Protein AF-A0A829WGL6-F1 (afdb_monomer_lite)

Secondary structure (DSSP, 8-state):
-PPEEEEEES-HHHHHHHHHHHHHHTTTSEEEEEE-SS-GGG-TT--TTTHHHHHHHHHHHHHHHHT--GGGEEEEEEEE--TTS---GGGEEE-S-SS-EE-SS-EEES-HHHHHHHHHHHHHHHHHHHH-SEETTEEEEEEEEE--SSS--EE--

Sequence (157 aa):
MDKVVLFIVEGATDKRALASIFRKIYRNRTVRFEFTHGDITSDETISIKNVEDEIYKYVKSYIDISKIKKSDIWQIVQIFDMDGACADDSRIVEGETREFFYTEKEISCKNHEKISLRNKHKKELMEYLLSLQEIKGISYEGYYMSCNLDESMKVFL

pLDDT: mean 76.53, std 21.35, range [31.52, 98.06]

Structure (mmCIF, N/CA/C/O backbone):
data_AF-A0A829WGL6-F1
#
_entry.id   AF-A0A829WGL6-F1
#
loop_
_atom_site.group_PDB
_atom_site.id
_atom_site.type_symbol
_atom_site.label_atom_id
_atom_site.label_alt_id
_atom_site.label_comp_id
_atom_site.label_asym_id
_atom_site.label_entity_id
_atom_site.label_seq_id
_atom_site.pdbx_PDB_ins_code
_atom_site.Cartn_x
_atom_site.Cartn_y
_atom_site.Cartn_z
_atom_site.occupancy
_atom_site.B_iso_or_equiv
_atom_site.auth_seq_id
_atom_site.auth_comp_id
_atom_site.auth_asym_id
_atom_site.auth_atom_id
_atom_site.pdbx_PDB_model_num
ATOM 1 N N . MET A 1 1 ? -15.581 1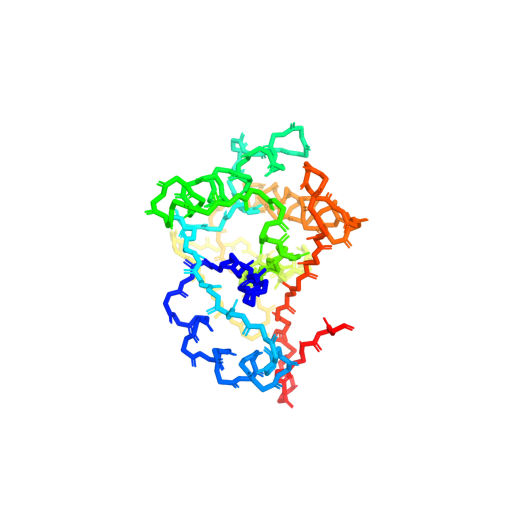.630 18.731 1.00 59.91 1 MET A N 1
ATOM 2 C CA . MET A 1 1 ? -15.484 1.855 17.277 1.00 59.91 1 MET A CA 1
ATOM 3 C C . MET A 1 1 ? -14.664 0.720 16.714 1.00 59.91 1 MET A C 1
ATOM 5 O O . MET A 1 1 ? -13.611 0.434 17.281 1.00 59.91 1 MET A O 1
ATOM 9 N N . ASP A 1 2 ? -15.165 0.041 15.688 1.00 83.75 2 ASP A N 1
ATOM 10 C CA . ASP A 1 2 ? -14.408 -1.038 15.059 1.00 83.75 2 ASP A CA 1
ATOM 11 C C . ASP A 1 2 ? -13.159 -0.453 14.414 1.00 83.75 2 ASP A C 1
ATOM 13 O O . ASP A 1 2 ? -13.215 0.598 13.771 1.00 83.75 2 ASP A O 1
ATOM 17 N N . LYS A 1 3 ? -12.019 -1.113 14.615 1.00 94.88 3 LYS A N 1
ATOM 18 C CA . LYS A 1 3 ? -10.778 -0.672 13.987 1.00 94.88 3 LYS A CA 1
ATOM 19 C C . LYS A 1 3 ? -10.868 -0.811 12.468 1.00 94.88 3 LYS A C 1
ATOM 21 O O . LYS A 1 3 ? -11.583 -1.677 11.955 1.00 94.88 3 LYS A O 1
ATOM 26 N N . VAL A 1 4 ? -10.118 0.026 11.766 1.00 97.00 4 VAL A N 1
ATOM 27 C CA . VAL A 1 4 ? -10.088 0.075 10.305 1.00 97.00 4 VAL A CA 1
ATOM 28 C C . VAL A 1 4 ? -8.940 -0.772 9.765 1.00 97.00 4 VAL A C 1
ATOM 30 O O . VAL A 1 4 ? -7.819 -0.686 10.263 1.00 97.00 4 VAL A O 1
ATOM 33 N N . VAL A 1 5 ? -9.223 -1.566 8.735 1.00 96.69 5 VAL A N 1
ATOM 34 C CA . VAL A 1 5 ? -8.212 -2.132 7.833 1.00 96.69 5 VAL A CA 1
ATOM 35 C C . VAL A 1 5 ? -8.236 -1.293 6.567 1.00 96.69 5 VAL A C 1
ATOM 37 O O . VAL A 1 5 ? -9.276 -1.221 5.901 1.00 96.69 5 VAL A O 1
ATOM 40 N N . LEU A 1 6 ? -7.130 -0.612 6.280 1.00 96.62 6 LEU A N 1
ATOM 41 C CA . LEU A 1 6 ? -7.022 0.275 5.130 1.00 96.62 6 LEU A CA 1
ATOM 42 C C . LEU A 1 6 ? -6.273 -0.435 4.009 1.00 96.62 6 LEU A C 1
ATOM 44 O O . LEU A 1 6 ? -5.069 -0.651 4.099 1.00 96.62 6 LEU A O 1
ATOM 48 N N . PHE A 1 7 ? -7.006 -0.790 2.963 1.00 94.62 7 PHE A N 1
ATOM 49 C CA . PHE A 1 7 ? -6.453 -1.362 1.750 1.00 94.62 7 PHE A CA 1
ATOM 50 C C . PHE A 1 7 ? -5.985 -0.253 0.821 1.00 94.62 7 PHE A C 1
ATOM 52 O O . PHE A 1 7 ? -6.756 0.658 0.527 1.00 94.62 7 PHE A O 1
ATOM 59 N N . ILE A 1 8 ? -4.754 -0.355 0.340 1.00 93.50 8 ILE A N 1
ATOM 60 C CA . ILE A 1 8 ? -4.186 0.525 -0.678 1.00 93.50 8 ILE A CA 1
ATOM 61 C C . ILE A 1 8 ? -4.017 -0.317 -1.939 1.00 93.50 8 ILE A C 1
ATOM 63 O O . ILE A 1 8 ? -3.269 -1.295 -1.939 1.00 93.50 8 ILE A O 1
ATOM 67 N N . VAL A 1 9 ? -4.777 0.026 -2.975 1.00 88.94 9 VAL A N 1
ATOM 68 C CA . VAL A 1 9 ? -4.845 -0.715 -4.244 1.00 88.94 9 VAL A CA 1
A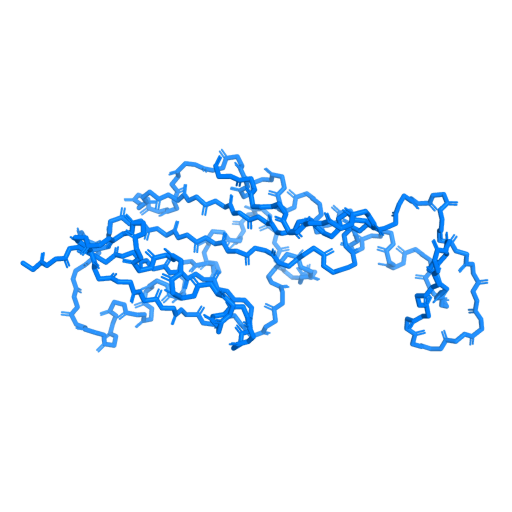TOM 69 C C . VAL A 1 9 ? -4.688 0.247 -5.417 1.00 88.94 9 VAL A C 1
ATOM 71 O O . VAL A 1 9 ? -4.970 1.434 -5.269 1.00 88.94 9 VAL A O 1
ATOM 74 N N . GLU A 1 10 ? -4.272 -0.240 -6.582 1.00 81.81 10 GLU A N 1
ATOM 75 C CA . GLU A 1 10 ? -4.062 0.622 -7.749 1.00 81.81 10 GLU A CA 1
ATOM 76 C C . GLU A 1 10 ? -5.382 1.080 -8.372 1.00 81.81 10 GLU A C 1
ATOM 78 O O . GLU A 1 10 ? -5.595 2.262 -8.639 1.00 81.81 10 GLU A O 1
ATOM 83 N N . GLY A 1 11 ? -6.312 0.147 -8.566 1.00 79.81 11 GLY A N 1
ATOM 84 C CA . GLY A 1 11 ? -7.477 0.372 -9.400 1.00 79.81 11 GLY A CA 1
ATOM 85 C C . GLY A 1 11 ? -8.806 -0.012 -8.765 1.00 79.81 11 GLY A C 1
ATOM 86 O O . GLY A 1 11 ? -8.939 -0.843 -7.863 1.00 79.81 11 GLY A O 1
ATOM 87 N N . ALA A 1 12 ? -9.874 0.554 -9.331 1.00 78.31 12 ALA A N 1
ATOM 88 C CA . ALA A 1 12 ? -11.241 0.147 -9.013 1.00 78.31 12 ALA A CA 1
ATOM 89 C C . ALA A 1 12 ? -11.510 -1.331 -9.357 1.00 78.31 12 ALA A C 1
ATOM 91 O O . ALA A 1 12 ? -12.406 -1.936 -8.760 1.00 78.31 12 ALA A O 1
ATOM 92 N N . THR A 1 13 ? -10.756 -1.900 -10.302 1.00 77.19 13 THR A N 1
ATOM 93 C CA . THR A 1 13 ? -10.816 -3.318 -10.678 1.00 77.19 13 THR A CA 1
ATOM 94 C C . THR A 1 13 ? -10.391 -4.213 -9.513 1.00 77.19 13 THR A C 1
ATOM 96 O O . THR A 1 13 ? -11.172 -5.085 -9.126 1.00 77.19 13 THR A O 1
ATOM 99 N N . ASP A 1 14 ? -9.263 -3.918 -8.862 1.00 73.81 14 ASP A N 1
ATOM 100 C CA . ASP A 1 14 ? -8.751 -4.675 -7.707 1.00 73.81 14 ASP A CA 1
ATOM 101 C C . ASP A 1 14 ? -9.769 -4.708 -6.575 1.00 73.81 14 ASP A C 1
ATOM 103 O O . ASP A 1 14 ? -10.122 -5.761 -6.036 1.00 73.81 14 ASP A O 1
ATOM 107 N N . LYS A 1 15 ? -10.343 -3.539 -6.265 1.00 82.62 15 LYS A N 1
ATOM 108 C CA . LYS A 1 15 ? -11.406 -3.434 -5.265 1.00 82.62 15 LYS A CA 1
ATOM 109 C C . LYS A 1 15 ? -12.594 -4.325 -5.614 1.00 82.62 15 LYS A C 1
ATOM 111 O O . LYS A 1 15 ? -13.127 -4.983 -4.721 1.00 82.62 15 LYS A O 1
ATOM 116 N N . ARG A 1 16 ? -13.064 -4.329 -6.866 1.00 81.12 16 ARG A N 1
ATOM 117 C CA . ARG A 1 16 ? -14.217 -5.161 -7.262 1.00 81.12 16 ARG A CA 1
ATOM 118 C C . ARG A 1 16 ? -13.908 -6.646 -7.104 1.00 81.12 16 ARG A C 1
ATOM 120 O O . ARG A 1 16 ? -14.770 -7.369 -6.611 1.00 81.12 16 ARG A O 1
ATOM 127 N N . ALA A 1 17 ? -12.699 -7.070 -7.466 1.00 75.56 17 ALA A N 1
ATOM 128 C CA . ALA A 1 17 ? -12.268 -8.458 -7.342 1.00 75.56 17 ALA A CA 1
ATOM 129 C C . ALA A 1 17 ? -12.171 -8.903 -5.872 1.00 75.56 17 ALA A C 1
ATOM 131 O O . ALA A 1 17 ? -12.586 -10.008 -5.522 1.00 75.56 17 ALA A O 1
ATOM 132 N N . LEU A 1 18 ? -11.684 -8.028 -4.988 1.00 79.62 18 LEU A N 1
ATOM 133 C CA . LEU A 1 18 ? -11.227 -8.443 -3.661 1.00 79.62 18 LEU A CA 1
ATOM 134 C C . LEU A 1 18 ? -12.088 -7.999 -2.485 1.00 79.62 18 LEU A C 1
ATOM 136 O O . LEU A 1 18 ? -12.028 -8.610 -1.414 1.00 79.62 18 LEU A O 1
ATOM 140 N N . ALA A 1 19 ? -12.921 -6.969 -2.649 1.00 83.75 19 ALA A N 1
ATOM 141 C CA . ALA A 1 19 ? -13.682 -6.404 -1.536 1.00 83.75 19 ALA A CA 1
ATOM 142 C C . ALA A 1 19 ? -14.560 -7.441 -0.826 1.00 83.75 19 ALA A C 1
ATOM 144 O O . ALA A 1 19 ? -14.687 -7.403 0.397 1.00 83.75 19 ALA A O 1
ATOM 145 N N . SER A 1 20 ? -15.156 -8.374 -1.573 1.00 83.69 20 SER A N 1
ATOM 146 C CA . SER A 1 20 ? -16.000 -9.433 -1.006 1.00 83.69 20 SER A CA 1
ATOM 147 C C . SER A 1 20 ? -15.200 -10.411 -0.138 1.00 83.69 20 SER A C 1
ATOM 149 O O . SER A 1 20 ? -15.655 -10.795 0.939 1.00 83.69 20 SER A O 1
ATOM 151 N N . ILE A 1 21 ? -13.991 -10.778 -0.571 1.00 84.19 21 ILE A N 1
ATOM 152 C CA . ILE A 1 21 ? -13.113 -11.717 0.138 1.00 84.19 21 ILE A CA 1
ATOM 153 C C . ILE A 1 21 ? -12.590 -11.068 1.422 1.00 84.19 21 ILE A C 1
ATOM 155 O O . ILE A 1 21 ? -12.769 -11.618 2.509 1.00 84.19 21 ILE A O 1
ATOM 159 N N . PHE A 1 22 ? -12.043 -9.855 1.336 1.00 85.12 22 PHE A N 1
ATOM 160 C CA . PHE A 1 22 ? -11.474 -9.193 2.511 1.00 85.12 22 PHE A CA 1
ATOM 161 C C . PHE A 1 22 ? -12.519 -8.805 3.551 1.00 85.12 22 PHE A C 1
ATOM 163 O O . PHE A 1 22 ? -12.254 -8.899 4.745 1.00 85.12 22 PHE A O 1
ATOM 170 N N . ARG A 1 23 ? -13.746 -8.463 3.145 1.00 87.19 23 ARG A N 1
ATOM 171 C CA . ARG A 1 23 ? -14.843 -8.260 4.106 1.00 87.19 23 ARG A CA 1
ATOM 172 C C . ARG A 1 23 ? -15.195 -9.527 4.886 1.00 87.19 23 ARG A C 1
ATOM 174 O O . ARG A 1 23 ? -15.639 -9.417 6.023 1.00 87.19 23 ARG A O 1
ATOM 181 N N . LYS A 1 24 ? -14.994 -10.717 4.308 1.00 87.38 24 LYS A N 1
ATOM 182 C CA . LYS A 1 24 ? -15.179 -11.992 5.020 1.00 87.38 24 LYS A CA 1
ATOM 183 C C . LYS A 1 24 ? -14.026 -12.269 5.983 1.00 87.38 24 LYS A C 1
ATOM 185 O O . LYS A 1 24 ? -14.284 -12.649 7.122 1.00 87.38 24 LYS A O 1
ATOM 190 N N . ILE A 1 25 ? -12.783 -12.049 5.546 1.00 86.94 25 ILE A N 1
ATOM 191 C CA . ILE A 1 25 ? -11.577 -12.237 6.373 1.00 86.94 25 ILE A CA 1
ATOM 192 C C . ILE A 1 25 ? -11.610 -11.285 7.577 1.00 86.94 25 ILE A C 1
ATOM 194 O O . ILE A 1 25 ? -11.505 -11.706 8.727 1.00 86.94 25 ILE A O 1
ATOM 198 N N . TYR A 1 26 ? -11.879 -10.004 7.328 1.00 87.94 26 TYR A N 1
ATOM 199 C CA . TYR A 1 26 ? -11.907 -8.945 8.334 1.00 87.94 26 TYR A CA 1
ATOM 200 C C . TYR A 1 26 ? -13.327 -8.632 8.827 1.00 87.94 26 TYR A C 1
ATOM 202 O O . TYR A 1 26 ? -13.672 -7.476 9.054 1.00 87.94 26 TYR A O 1
ATOM 210 N N . ARG A 1 27 ? -14.159 -9.663 9.032 1.00 86.69 27 ARG A N 1
ATOM 211 C CA . ARG A 1 27 ? -15.592 -9.530 9.380 1.00 86.69 27 ARG A CA 1
ATOM 212 C C . ARG A 1 27 ? -15.910 -8.679 10.617 1.00 86.69 27 ARG A C 1
ATOM 214 O O . ARG A 1 27 ? -17.007 -8.145 10.714 1.00 86.69 27 ARG A O 1
ATOM 221 N N . ASN A 1 28 ? -14.962 -8.554 11.548 1.00 90.25 28 ASN A N 1
ATOM 222 C CA . ASN A 1 28 ? -15.107 -7.785 12.793 1.00 90.25 28 ASN A CA 1
ATOM 223 C C . ASN A 1 28 ? -14.376 -6.430 12.733 1.00 90.25 28 ASN A C 1
ATOM 225 O O . ASN A 1 28 ? -14.020 -5.863 13.765 1.00 90.25 28 ASN A O 1
ATOM 229 N N . ARG A 1 29 ? -14.050 -5.952 11.528 1.00 92.56 29 ARG A N 1
ATOM 230 C CA . ARG A 1 29 ? -13.328 -4.698 11.302 1.00 92.56 29 ARG A CA 1
ATOM 231 C C . ARG A 1 29 ? -13.965 -3.920 10.161 1.00 92.56 29 ARG A C 1
ATOM 233 O O . ARG A 1 29 ? -14.619 -4.476 9.281 1.00 92.56 29 ARG A O 1
ATOM 240 N N . THR A 1 30 ? -13.729 -2.614 10.150 1.00 94.12 30 THR A N 1
ATOM 241 C CA . THR A 1 30 ? -14.155 -1.769 9.034 1.00 94.12 30 THR A CA 1
ATOM 242 C C . THR A 1 30 ? -13.131 -1.869 7.908 1.00 94.12 30 THR A C 1
ATOM 244 O O . THR A 1 30 ? -12.003 -1.414 8.057 1.00 94.12 30 THR A O 1
ATOM 247 N N . VAL A 1 31 ? -13.524 -2.437 6.768 1.00 93.62 31 VAL A N 1
ATOM 248 C CA . VAL A 1 31 ? -12.673 -2.517 5.569 1.00 93.62 31 VAL A CA 1
ATOM 249 C C . VAL A 1 31 ? -12.852 -1.266 4.707 1.00 93.62 31 VAL A C 1
ATOM 251 O O . VAL A 1 31 ? -13.972 -0.947 4.287 1.00 93.62 31 VAL A O 1
ATOM 254 N N . ARG A 1 32 ? -11.751 -0.570 4.410 1.00 95.06 32 ARG A N 1
ATOM 255 C CA . ARG A 1 32 ? -11.707 0.621 3.545 1.00 95.06 32 ARG A CA 1
ATOM 256 C C . ARG A 1 32 ? -10.671 0.457 2.448 1.00 95.06 32 ARG A C 1
ATOM 258 O O . ARG A 1 32 ? -9.724 -0.288 2.626 1.00 95.06 32 ARG A O 1
ATOM 265 N N . PHE A 1 33 ? -10.896 1.133 1.328 1.00 93.19 33 PHE A N 1
ATOM 266 C CA . PHE A 1 33 ? -10.039 1.078 0.149 1.00 93.19 33 PHE A CA 1
ATOM 267 C C . PHE A 1 33 ? -9.671 2.500 -0.252 1.00 93.19 33 PHE A C 1
ATOM 269 O O . PHE A 1 33 ? -10.580 3.300 -0.477 1.00 93.19 33 PHE A O 1
ATOM 276 N N . GLU A 1 34 ? -8.377 2.755 -0.370 1.00 94.38 34 GLU A N 1
ATOM 277 C CA . GLU A 1 34 ? -7.779 3.937 -0.976 1.00 94.38 34 GLU A CA 1
ATOM 278 C C . GLU A 1 34 ? -7.097 3.526 -2.278 1.00 94.38 34 GLU A C 1
ATOM 280 O O . GLU A 1 34 ? -6.538 2.431 -2.379 1.00 94.38 34 GLU A O 1
ATOM 285 N N . PHE A 1 35 ? -7.184 4.400 -3.276 1.00 89.81 35 PHE A N 1
ATOM 286 C CA . PHE A 1 35 ? -6.657 4.135 -4.607 1.00 89.81 35 PHE A CA 1
ATOM 287 C C . PHE A 1 35 ? -5.397 4.942 -4.848 1.00 89.81 35 PHE A C 1
ATOM 289 O O . PHE A 1 35 ? -5.388 6.153 -4.610 1.00 89.81 35 PHE A O 1
ATOM 296 N N . THR A 1 36 ? -4.357 4.285 -5.344 1.00 85.62 36 THR A N 1
ATOM 297 C CA . THR A 1 36 ? -3.166 4.980 -5.819 1.00 85.62 36 THR A CA 1
ATOM 298 C C . THR A 1 36 ? -3.433 5.575 -7.201 1.00 85.62 36 THR A C 1
ATOM 300 O O . THR A 1 36 ? -4.265 5.087 -7.962 1.00 85.62 36 THR A O 1
ATOM 303 N N . HIS A 1 37 ? -2.759 6.671 -7.547 1.00 76.94 37 HIS A N 1
ATOM 304 C CA . HIS A 1 37 ? -2.867 7.271 -8.885 1.00 76.94 37 HIS A CA 1
ATOM 305 C C . HIS A 1 37 ? -1.852 6.620 -9.840 1.00 76.94 37 HIS A C 1
ATOM 307 O O . HIS A 1 37 ? -1.039 7.312 -10.448 1.00 76.94 37 HIS A O 1
ATOM 313 N N . GLY A 1 38 ? -1.885 5.285 -9.918 1.00 76.62 38 GLY A N 1
ATOM 314 C CA . GLY A 1 38 ? -0.915 4.440 -10.623 1.00 76.62 38 GLY A CA 1
ATOM 315 C C . GLY A 1 38 ? -0.057 3.583 -9.686 1.00 76.62 38 GLY A C 1
ATOM 316 O O . GLY A 1 38 ? -0.116 3.721 -8.459 1.00 76.62 38 GLY A O 1
ATOM 317 N N . ASP A 1 39 ? 0.734 2.685 -10.268 1.00 80.06 39 ASP A N 1
ATOM 318 C CA . ASP A 1 39 ? 1.608 1.761 -9.543 1.00 80.06 39 ASP A CA 1
ATOM 319 C C . ASP A 1 39 ? 2.787 2.476 -8.852 1.00 80.06 39 ASP A C 1
ATOM 321 O O . ASP A 1 39 ? 3.774 2.855 -9.488 1.00 80.06 39 ASP A O 1
ATOM 325 N N . ILE A 1 40 ? 2.710 2.589 -7.519 1.00 86.81 40 ILE A N 1
ATOM 326 C CA . ILE A 1 40 ? 3.758 3.164 -6.652 1.00 86.81 40 ILE A CA 1
ATOM 327 C C . ILE A 1 40 ? 5.109 2.464 -6.847 1.00 86.81 40 ILE A C 1
ATOM 329 O O . ILE A 1 40 ? 6.155 3.095 -6.712 1.00 86.81 40 ILE A O 1
ATOM 333 N N . THR A 1 41 ? 5.107 1.166 -7.156 1.00 84.19 41 THR A N 1
ATOM 334 C CA . THR A 1 41 ? 6.342 0.391 -7.324 1.00 84.19 41 THR A CA 1
ATOM 335 C C . THR A 1 41 ? 6.977 0.582 -8.702 1.00 84.19 41 THR A C 1
ATOM 337 O O . THR A 1 41 ? 8.162 0.324 -8.866 1.00 84.19 41 THR A O 1
ATOM 340 N N . SER A 1 42 ? 6.238 1.108 -9.682 1.00 81.94 42 SER A N 1
ATOM 341 C CA . SER A 1 42 ? 6.767 1.449 -11.010 1.00 81.94 42 SER A CA 1
ATOM 342 C C . SER A 1 42 ? 7.227 2.908 -11.144 1.00 81.94 42 SER A C 1
ATOM 344 O O . SER A 1 42 ? 7.766 3.268 -12.192 1.00 81.94 42 SER A O 1
ATOM 346 N N . ASP A 1 43 ? 7.013 3.755 -10.135 1.00 86.25 43 ASP A N 1
ATOM 347 C CA . ASP A 1 43 ? 7.368 5.178 -10.181 1.00 86.25 43 ASP A CA 1
ATOM 348 C C . ASP A 1 43 ? 8.866 5.396 -9.894 1.00 86.25 43 ASP A C 1
ATOM 350 O O . ASP A 1 43 ? 9.346 5.170 -8.782 1.00 86.25 43 ASP A O 1
ATOM 354 N N . GLU A 1 44 ? 9.608 5.874 -10.899 1.00 84.25 44 GLU A N 1
ATOM 355 C CA . GLU A 1 44 ? 11.056 6.141 -10.831 1.00 84.25 44 GLU A CA 1
ATOM 356 C C . GLU A 1 44 ? 11.431 7.240 -9.811 1.00 84.25 44 GLU A C 1
ATOM 358 O O . GLU A 1 44 ? 12.591 7.352 -9.412 1.00 84.25 44 GLU A O 1
ATOM 363 N N . THR A 1 45 ? 10.476 8.068 -9.375 1.00 89.00 45 THR A N 1
ATOM 364 C CA . THR A 1 45 ? 10.700 9.113 -8.359 1.00 89.00 45 THR A CA 1
ATOM 365 C C . THR A 1 45 ? 10.557 8.591 -6.925 1.00 89.00 45 THR A C 1
ATOM 367 O O . THR A 1 45 ? 10.985 9.244 -5.963 1.00 89.00 45 THR A O 1
ATOM 370 N N . ILE A 1 46 ? 9.983 7.399 -6.771 1.00 92.31 46 ILE A N 1
ATOM 371 C CA . ILE A 1 46 ? 9.790 6.714 -5.496 1.00 92.31 46 ILE A CA 1
ATOM 372 C C . ILE A 1 46 ? 10.950 5.748 -5.287 1.00 92.31 46 ILE A C 1
ATOM 374 O O . ILE A 1 46 ? 11.387 5.084 -6.206 1.00 92.31 46 ILE A O 1
ATOM 378 N N . SER A 1 47 ? 11.478 5.664 -4.074 1.00 94.31 47 SER A N 1
ATOM 379 C CA . SER A 1 47 ? 12.573 4.775 -3.683 1.00 94.31 47 SER A CA 1
ATOM 380 C C . SER A 1 47 ? 12.300 4.208 -2.294 1.00 94.31 47 SER A C 1
ATOM 382 O O . SER A 1 47 ? 11.440 4.707 -1.566 1.00 94.31 47 SER A O 1
ATOM 384 N N . ILE A 1 48 ? 13.098 3.234 -1.856 1.00 94.19 48 ILE A N 1
ATOM 385 C CA . ILE A 1 48 ? 13.011 2.680 -0.493 1.00 94.19 48 ILE A CA 1
ATOM 386 C C . ILE A 1 48 ? 13.085 3.758 0.606 1.00 94.19 48 ILE A C 1
ATOM 388 O O . ILE A 1 48 ? 12.616 3.550 1.716 1.00 94.19 48 ILE A O 1
ATOM 392 N N . LYS A 1 49 ? 13.651 4.938 0.306 1.00 94.75 49 LYS A N 1
ATOM 393 C CA . LYS A 1 49 ? 13.798 6.044 1.263 1.00 94.75 49 LYS A CA 1
ATOM 394 C C . LYS A 1 49 ? 12.514 6.842 1.488 1.00 94.75 49 LYS A C 1
ATOM 396 O O . LYS A 1 49 ? 12.402 7.479 2.529 1.00 94.75 49 LYS A O 1
ATOM 401 N N . ASN A 1 50 ? 11.599 6.879 0.517 1.00 96.31 50 ASN A N 1
ATOM 402 C CA . ASN A 1 50 ? 10.384 7.705 0.578 1.00 96.31 50 ASN A CA 1
ATOM 403 C C . ASN A 1 50 ? 9.086 6.905 0.386 1.00 96.31 50 ASN A C 1
ATOM 405 O O . ASN A 1 50 ? 8.017 7.439 0.666 1.00 96.31 50 ASN A O 1
ATOM 409 N N . VAL A 1 51 ? 9.151 5.640 -0.037 1.00 95.06 51 VAL A N 1
ATOM 410 C CA . VAL A 1 51 ? 7.959 4.839 -0.353 1.00 95.06 51 VAL A CA 1
ATOM 411 C C . VAL A 1 51 ? 7.018 4.675 0.844 1.00 95.06 51 VAL A C 1
ATOM 413 O O . VAL A 1 51 ? 5.803 4.775 0.686 1.00 95.06 51 VAL A O 1
ATOM 416 N N . GLU A 1 52 ? 7.553 4.537 2.061 1.00 96.94 52 GLU A N 1
ATOM 417 C CA . GLU A 1 52 ? 6.740 4.534 3.283 1.00 96.94 52 GLU A CA 1
ATOM 418 C C . GLU A 1 52 ? 5.964 5.847 3.474 1.00 96.94 52 GLU A C 1
ATOM 420 O O . GLU A 1 52 ? 4.807 5.831 3.896 1.00 96.94 52 GLU A O 1
ATOM 425 N N . ASP A 1 53 ? 6.588 6.992 3.173 1.00 96.81 53 ASP A N 1
ATOM 426 C CA . ASP A 1 53 ? 5.939 8.301 3.277 1.00 96.81 53 ASP A CA 1
ATOM 427 C C . ASP A 1 53 ? 4.860 8.462 2.202 1.00 96.81 53 ASP A C 1
ATOM 429 O O . ASP A 1 53 ? 3.781 8.975 2.503 1.00 96.81 53 ASP A O 1
ATOM 433 N N . GLU A 1 54 ? 5.106 7.981 0.980 1.00 95.50 54 GLU A N 1
ATOM 434 C CA . GLU A 1 54 ? 4.113 7.968 -0.101 1.00 95.50 54 GLU A CA 1
ATOM 435 C C . GLU A 1 54 ? 2.886 7.128 0.262 1.00 95.50 54 GLU A C 1
ATOM 437 O O . GLU A 1 54 ? 1.754 7.598 0.139 1.00 95.50 54 GLU A O 1
ATOM 442 N N . ILE A 1 55 ? 3.090 5.928 0.808 1.00 95.75 55 ILE A N 1
ATOM 443 C CA . ILE A 1 55 ? 2.006 5.072 1.306 1.00 95.75 55 ILE A CA 1
ATOM 444 C C . ILE A 1 55 ? 1.262 5.764 2.458 1.00 95.75 55 ILE A C 1
ATOM 446 O O . ILE A 1 55 ? 0.027 5.804 2.492 1.00 95.75 55 ILE A O 1
ATOM 450 N N . TYR A 1 56 ? 1.995 6.371 3.394 1.00 97.06 56 TYR A N 1
ATOM 451 C CA . TYR A 1 56 ? 1.401 7.025 4.556 1.00 97.06 56 TYR A CA 1
ATOM 452 C C . TYR A 1 56 ? 0.554 8.257 4.196 1.00 97.06 56 TYR A C 1
ATOM 454 O O . TYR A 1 56 ? -0.355 8.605 4.953 1.00 97.06 56 TYR A O 1
ATOM 462 N N . LYS A 1 57 ? 0.764 8.899 3.037 1.00 96.25 57 LYS A N 1
ATOM 463 C CA . LYS A 1 57 ? -0.116 9.987 2.562 1.00 96.25 57 LYS A CA 1
ATOM 464 C C . LYS A 1 57 ? -1.564 9.523 2.394 1.00 96.25 57 LYS A C 1
ATOM 466 O O . LYS A 1 57 ? -2.467 10.255 2.801 1.00 96.25 57 LYS A O 1
ATOM 471 N N . TYR A 1 58 ? -1.794 8.314 1.879 1.00 96.12 58 TYR A N 1
ATOM 472 C CA . TYR A 1 58 ? -3.141 7.743 1.741 1.00 96.12 58 TYR A CA 1
ATOM 473 C C . TYR A 1 58 ? -3.782 7.494 3.108 1.00 96.12 58 TYR A C 1
ATOM 475 O O . TYR A 1 58 ? -4.927 7.875 3.349 1.00 96.12 58 TYR A O 1
ATOM 483 N N . VAL A 1 59 ? -3.004 6.945 4.045 1.00 96.88 59 VAL A N 1
ATOM 484 C CA . VAL A 1 59 ? -3.440 6.719 5.431 1.00 96.88 59 VAL A CA 1
ATOM 485 C C . VAL A 1 59 ? -3.825 8.036 6.099 1.00 96.88 59 VAL A C 1
ATOM 487 O O . VAL A 1 59 ? -4.898 8.153 6.692 1.00 96.88 59 VAL A O 1
ATOM 490 N N . LYS A 1 60 ? -2.960 9.046 5.985 1.00 97.19 60 LYS A N 1
ATOM 491 C CA . LYS A 1 60 ? -3.176 10.367 6.570 1.00 97.19 60 LYS A CA 1
ATOM 492 C C . LYS A 1 60 ? -4.400 11.055 5.967 1.00 97.19 60 LYS A C 1
ATOM 494 O O . LYS A 1 60 ? -5.234 11.546 6.719 1.00 97.19 60 LYS A O 1
ATOM 499 N N . SER A 1 61 ? -4.544 11.020 4.643 1.00 96.56 61 SER A N 1
ATOM 500 C CA . SER A 1 61 ? -5.721 11.543 3.942 1.00 96.56 61 SER A CA 1
ATOM 501 C C . SER A 1 61 ? -7.011 10.906 4.469 1.00 96.56 61 SER A C 1
ATOM 503 O O . SER A 1 61 ? -7.940 11.611 4.868 1.00 96.56 61 SER A O 1
ATOM 505 N N . TYR A 1 62 ? -7.043 9.573 4.578 1.00 96.69 62 TYR A N 1
ATOM 506 C CA . TYR A 1 62 ? -8.198 8.850 5.103 1.00 96.69 62 TYR A CA 1
ATOM 507 C C . TYR A 1 62 ? -8.534 9.242 6.552 1.00 96.69 62 TYR A C 1
ATOM 509 O O . TYR A 1 62 ? -9.704 9.477 6.873 1.00 96.69 62 TYR A O 1
ATOM 517 N N . ILE A 1 63 ? -7.520 9.347 7.420 1.00 96.31 63 ILE A N 1
ATOM 518 C CA . ILE A 1 63 ? -7.662 9.801 8.812 1.00 96.31 63 ILE A CA 1
ATOM 519 C C . ILE A 1 63 ? -8.264 11.212 8.862 1.00 96.31 63 ILE A C 1
ATOM 521 O O . ILE A 1 63 ? -9.237 11.441 9.586 1.00 96.31 63 ILE A O 1
ATOM 525 N N . ASP A 1 64 ? -7.718 12.138 8.072 1.00 96.69 64 ASP A N 1
ATOM 526 C CA . ASP A 1 64 ? -8.103 13.549 8.065 1.00 96.69 64 ASP A CA 1
ATOM 527 C C . ASP A 1 64 ? -9.526 13.756 7.526 1.00 96.69 64 ASP A C 1
ATOM 529 O O . ASP A 1 64 ? -10.268 14.592 8.054 1.00 96.69 64 ASP A O 1
ATOM 533 N N . ILE A 1 65 ? -9.934 12.988 6.512 1.00 96.06 65 ILE A N 1
ATOM 534 C CA . ILE A 1 65 ? -11.287 13.023 5.934 1.00 96.06 65 ILE A CA 1
ATOM 535 C C . ILE A 1 65 ? -12.295 12.369 6.883 1.00 96.06 65 ILE A C 1
ATOM 537 O O . ILE A 1 65 ? -13.358 12.932 7.143 1.00 96.06 65 ILE A O 1
ATOM 541 N N . SER A 1 66 ? -11.953 11.204 7.437 1.00 94.75 66 SER A N 1
ATOM 542 C CA . SER A 1 66 ? -12.854 10.419 8.291 1.00 94.75 66 SER A CA 1
ATOM 543 C C . SER A 1 66 ? -12.915 10.913 9.738 1.00 94.75 66 SER A C 1
ATOM 545 O O . SER A 1 66 ? -13.746 10.431 10.504 1.00 94.75 66 SER A O 1
ATOM 547 N N . LYS A 1 67 ? -12.045 11.859 10.122 1.00 95.50 67 LYS A N 1
ATOM 548 C CA . LYS A 1 67 ? -11.946 12.435 11.476 1.00 95.50 67 LYS A CA 1
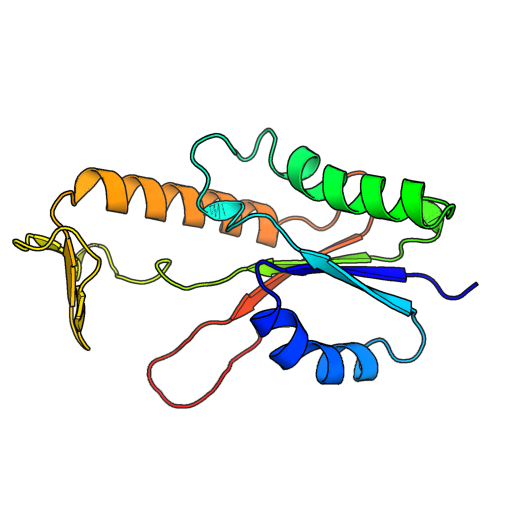ATOM 549 C C . LYS A 1 67 ? -11.745 11.380 12.573 1.00 95.50 67 LYS A C 1
ATOM 551 O O . LYS A 1 67 ? -12.287 11.502 13.670 1.00 95.50 67 LYS A O 1
ATOM 556 N N . ILE A 1 68 ? -10.953 10.351 12.279 1.00 95.31 68 ILE A N 1
ATOM 557 C CA . ILE A 1 68 ? -10.593 9.286 13.232 1.00 95.31 68 ILE A CA 1
ATOM 558 C C . ILE A 1 68 ? -9.178 9.496 13.779 1.00 95.31 68 ILE A C 1
ATOM 560 O O . ILE A 1 68 ? -8.479 10.420 13.371 1.00 95.31 68 ILE A O 1
ATOM 564 N N . LYS A 1 69 ? -8.730 8.654 14.714 1.00 96.06 69 LYS A N 1
ATOM 565 C CA . LYS A 1 69 ? -7.344 8.690 15.199 1.00 96.06 69 LYS A CA 1
ATOM 566 C C . LYS A 1 69 ? -6.494 7.676 14.448 1.00 96.06 69 LYS A C 1
ATOM 568 O O . LYS A 1 69 ? -6.977 6.630 14.032 1.00 96.06 69 LYS A O 1
ATOM 573 N N . LYS A 1 70 ? -5.184 7.924 14.385 1.00 96.31 70 LYS A N 1
ATOM 574 C CA . LYS A 1 70 ? -4.207 6.940 13.892 1.00 96.31 70 LYS A CA 1
ATOM 575 C C . LYS A 1 70 ? -4.344 5.587 14.593 1.00 96.31 70 LYS A C 1
ATOM 577 O O . LYS A 1 70 ? -4.300 4.555 13.941 1.00 96.31 70 LYS A O 1
ATOM 582 N N . SER A 1 71 ? -4.573 5.600 15.908 1.00 95.81 71 SER A N 1
ATOM 583 C CA . SER A 1 71 ? -4.770 4.381 16.694 1.00 95.81 71 SER A CA 1
ATOM 584 C C . SER A 1 71 ? -6.021 3.598 16.297 1.00 95.81 71 SER A C 1
ATOM 586 O O . SER A 1 71 ? -6.148 2.447 16.706 1.00 95.81 71 SER A O 1
ATOM 588 N N . ASP A 1 72 ? -6.952 4.184 15.539 1.00 96.69 72 ASP A N 1
ATOM 589 C CA . ASP A 1 72 ? -8.137 3.505 15.009 1.00 96.69 72 ASP A CA 1
ATOM 590 C C . ASP A 1 72 ? -7.863 2.730 13.718 1.00 96.69 72 ASP A C 1
ATOM 592 O O . ASP A 1 72 ? -8.655 1.851 13.373 1.00 96.69 72 ASP A O 1
ATOM 596 N N . ILE A 1 73 ? -6.724 2.971 13.062 1.00 97.50 73 ILE A N 1
ATOM 597 C CA . ILE A 1 73 ? -6.209 2.109 11.999 1.00 97.50 73 ILE A CA 1
ATOM 598 C C . ILE A 1 73 ? -5.523 0.911 12.654 1.00 97.50 73 ILE A C 1
ATOM 600 O O . ILE A 1 73 ? -4.566 1.067 13.408 1.00 97.50 73 ILE A O 1
ATOM 604 N N . TRP A 1 74 ? -6.034 -0.289 12.396 1.00 97.00 74 TRP A N 1
ATOM 605 C CA . TRP A 1 74 ? -5.428 -1.522 12.893 1.00 97.00 74 TRP A CA 1
ATOM 606 C C . TRP A 1 74 ? -4.321 -2.023 11.971 1.00 97.00 74 TRP A C 1
ATOM 608 O O . TRP A 1 74 ? -3.294 -2.466 12.475 1.00 97.00 74 TRP A O 1
ATOM 618 N N . GLN A 1 75 ? -4.511 -1.924 10.654 1.00 96.94 75 GLN A N 1
ATOM 619 C CA . GLN A 1 75 ? -3.537 -2.401 9.677 1.00 96.94 75 GLN A CA 1
ATOM 620 C C . GLN A 1 75 ? -3.673 -1.661 8.344 1.00 96.94 75 GLN A C 1
ATOM 622 O O . GLN A 1 75 ? -4.779 -1.282 7.940 1.00 96.94 75 GLN A O 1
ATOM 627 N N . ILE A 1 76 ? -2.537 -1.488 7.678 1.00 97.75 76 ILE A N 1
ATOM 628 C CA . ILE A 1 76 ? -2.416 -1.109 6.274 1.00 97.75 76 ILE A CA 1
ATOM 629 C C . ILE A 1 76 ? -2.182 -2.393 5.482 1.00 97.75 76 ILE A C 1
ATOM 631 O O . ILE A 1 76 ? -1.259 -3.141 5.791 1.00 97.75 76 ILE A O 1
ATOM 635 N N . VAL A 1 77 ? -3.003 -2.640 4.467 1.00 94.19 77 VAL A N 1
ATOM 636 C CA . VAL A 1 77 ? -2.816 -3.766 3.549 1.00 94.19 77 VAL A CA 1
ATOM 637 C C . VAL A 1 77 ? -2.587 -3.209 2.154 1.00 94.19 77 VAL A C 1
ATOM 639 O O . VAL A 1 77 ? -3.468 -2.551 1.605 1.00 94.19 77 VAL A O 1
ATOM 642 N N . GLN A 1 78 ? -1.417 -3.443 1.574 1.00 91.62 78 GLN A N 1
ATOM 643 C CA . GLN A 1 78 ? -1.119 -3.009 0.213 1.00 91.62 78 GLN A CA 1
ATOM 644 C C . GLN A 1 78 ? -1.224 -4.180 -0.751 1.00 91.62 78 GLN A C 1
ATOM 646 O O . GLN A 1 78 ? -0.727 -5.265 -0.465 1.00 91.62 78 GLN A O 1
ATOM 651 N N . ILE A 1 79 ? -1.869 -3.954 -1.893 1.00 85.81 79 ILE A N 1
ATOM 652 C CA . ILE A 1 79 ? -1.979 -4.958 -2.949 1.00 85.81 79 ILE A CA 1
ATOM 653 C C . ILE A 1 79 ? -1.265 -4.427 -4.181 1.00 85.81 79 ILE A C 1
ATOM 655 O O . ILE A 1 79 ? -1.667 -3.404 -4.733 1.00 85.81 79 ILE A O 1
ATOM 659 N N . PHE A 1 80 ? -0.197 -5.111 -4.572 1.00 77.62 80 PHE A N 1
ATOM 660 C CA . PHE A 1 80 ? 0.601 -4.796 -5.745 1.00 77.62 80 PHE A CA 1
ATOM 661 C C . PHE A 1 80 ? 0.036 -5.495 -6.974 1.00 77.62 80 PHE A C 1
ATOM 663 O O . PHE A 1 80 ? -0.286 -6.689 -6.929 1.00 77.62 80 PHE A O 1
ATOM 670 N N . ASP A 1 81 ? -0.004 -4.759 -8.078 1.00 71.19 81 ASP A N 1
ATOM 671 C CA . ASP A 1 81 ? -0.167 -5.349 -9.393 1.00 71.19 81 ASP A CA 1
ATOM 672 C C . ASP A 1 81 ? 1.165 -5.965 -9.856 1.00 71.19 81 ASP A C 1
ATOM 674 O O . ASP A 1 81 ? 2.229 -5.341 -9.767 1.00 71.19 81 ASP A O 1
ATOM 678 N N . MET A 1 82 ? 1.118 -7.204 -10.343 1.00 59.75 82 MET A N 1
ATOM 679 C CA . MET A 1 82 ? 2.267 -7.880 -10.952 1.00 59.75 82 MET A CA 1
ATOM 680 C C . MET A 1 82 ? 2.360 -7.643 -12.456 1.00 59.75 82 MET A C 1
ATOM 682 O O . MET A 1 82 ? 3.330 -8.112 -13.057 1.00 59.75 82 MET A O 1
ATOM 686 N N . ASP A 1 83 ? 1.418 -6.935 -13.084 1.00 56.12 83 ASP A N 1
ATOM 687 C CA . ASP A 1 83 ? 1.508 -6.664 -14.514 1.00 56.12 83 ASP A CA 1
ATOM 688 C C . ASP A 1 83 ? 2.835 -5.939 -14.828 1.00 56.12 83 ASP A C 1
ATOM 690 O O . ASP A 1 83 ? 3.241 -4.933 -14.226 1.00 56.12 83 ASP A O 1
ATOM 694 N N . GLY A 1 84 ? 3.610 -6.565 -15.718 1.00 47.66 84 GLY A N 1
ATOM 695 C CA . GLY A 1 84 ? 4.962 -6.147 -16.090 1.00 47.66 84 GLY A CA 1
ATOM 696 C C . GLY A 1 84 ? 6.087 -6.491 -15.098 1.00 47.66 84 GLY A C 1
ATOM 697 O O . GLY A 1 84 ? 7.222 -6.109 -15.359 1.00 47.66 84 GLY A O 1
ATOM 698 N N . ALA A 1 85 ? 5.825 -7.204 -13.997 1.00 47.78 85 ALA A N 1
ATOM 699 C CA . ALA A 1 85 ? 6.853 -7.703 -13.068 1.00 47.78 85 ALA A CA 1
ATOM 700 C C . ALA A 1 85 ? 7.460 -9.055 -13.497 1.00 47.78 85 ALA A C 1
ATOM 702 O O . ALA A 1 85 ? 8.336 -9.593 -12.819 1.00 47.78 85 ALA A O 1
ATOM 703 N N . CYS A 1 86 ? 7.006 -9.619 -14.619 1.00 43.53 86 CYS A N 1
ATOM 704 C CA . CYS A 1 86 ? 7.482 -10.905 -15.105 1.00 43.53 86 CYS A CA 1
ATOM 705 C C . CYS A 1 86 ? 7.605 -10.922 -16.633 1.00 43.53 86 CYS A C 1
ATOM 707 O O . CYS A 1 86 ? 6.724 -11.369 -17.358 1.00 43.53 86 CYS A O 1
ATOM 709 N N . ALA A 1 87 ? 8.755 -10.485 -17.118 1.00 40.69 87 ALA A N 1
ATOM 710 C CA . ALA A 1 87 ? 9.520 -11.368 -17.976 1.00 40.69 87 ALA A CA 1
ATOM 711 C C . ALA A 1 87 ? 10.879 -11.513 -17.305 1.00 40.69 87 ALA A C 1
ATOM 713 O O . ALA A 1 87 ? 11.485 -10.519 -16.912 1.00 40.69 87 ALA A O 1
ATOM 714 N N . ASP A 1 88 ? 11.321 -12.755 -17.133 1.00 44.34 88 ASP A N 1
ATOM 715 C CA . ASP A 1 88 ? 12.746 -13.062 -17.075 1.00 44.34 88 ASP A CA 1
ATOM 716 C C . ASP A 1 88 ? 13.443 -12.210 -18.152 1.00 44.34 88 ASP A C 1
ATOM 718 O O . ASP A 1 88 ? 12.949 -12.176 -19.282 1.00 44.34 88 ASP A O 1
ATOM 722 N N . ASP A 1 89 ? 14.518 -11.484 -17.819 1.00 45.06 89 ASP A N 1
ATOM 723 C CA . ASP A 1 89 ? 15.220 -10.610 -18.778 1.00 45.06 89 ASP A CA 1
ATOM 724 C C . ASP A 1 89 ? 15.575 -11.381 -20.071 1.00 45.06 89 ASP A C 1
ATOM 726 O O . ASP A 1 89 ? 15.640 -10.800 -21.150 1.00 45.06 89 ASP A O 1
ATOM 730 N N . SER A 1 90 ? 15.707 -12.714 -19.990 1.00 43.62 90 SER A N 1
ATOM 731 C CA . SER A 1 90 ? 15.902 -13.619 -21.133 1.00 43.62 90 SER A CA 1
ATOM 732 C C . SER A 1 90 ? 14.727 -13.731 -22.121 1.00 43.62 90 SER A C 1
ATOM 734 O O . SER A 1 90 ? 14.889 -14.340 -23.178 1.00 43.62 90 SER A O 1
ATOM 736 N N . ARG A 1 91 ? 13.550 -13.176 -21.807 1.00 43.72 91 ARG A N 1
ATOM 737 C CA . ARG A 1 91 ? 12.329 -13.202 -22.640 1.00 43.72 91 ARG A CA 1
ATOM 738 C C . ARG A 1 91 ? 11.943 -11.830 -23.191 1.00 43.72 91 ARG A C 1
ATOM 740 O O . ARG A 1 91 ? 10.878 -11.687 -23.798 1.00 43.72 91 ARG A O 1
ATOM 747 N N . ILE A 1 92 ? 12.771 -10.813 -22.958 1.00 48.84 92 ILE A N 1
ATOM 748 C CA . ILE A 1 92 ? 12.579 -9.492 -23.547 1.00 48.84 92 ILE A CA 1
ATOM 749 C C . ILE A 1 92 ? 13.329 -9.472 -24.879 1.00 48.84 92 ILE A C 1
ATOM 751 O O . ILE A 1 92 ? 14.547 -9.625 -24.925 1.00 48.84 92 ILE A O 1
ATOM 755 N N . VAL A 1 93 ? 12.592 -9.304 -25.971 1.00 46.31 93 VAL A N 1
ATOM 756 C CA . VAL A 1 93 ? 13.142 -9.213 -27.331 1.00 46.31 93 VAL A CA 1
ATOM 757 C C . VAL A 1 93 ? 12.961 -7.796 -27.842 1.00 46.31 93 VAL A C 1
ATOM 759 O O . VAL A 1 93 ? 11.939 -7.147 -27.607 1.00 46.31 93 VAL A O 1
ATOM 762 N N . GLU A 1 94 ? 13.969 -7.300 -28.550 1.00 43.66 94 GLU A N 1
ATOM 763 C CA . GLU A 1 94 ? 13.892 -6.003 -29.209 1.00 43.66 94 GLU A CA 1
ATOM 764 C C . GLU A 1 94 ? 12.882 -6.085 -30.360 1.00 43.66 94 GLU A C 1
ATOM 766 O O . GLU A 1 94 ? 13.003 -6.926 -31.251 1.00 43.66 94 GLU A O 1
ATOM 771 N N . GLY A 1 95 ? 11.861 -5.229 -30.329 1.00 46.03 95 GLY A N 1
ATOM 772 C CA . GLY A 1 95 ? 10.830 -5.197 -31.362 1.00 46.03 95 GLY A CA 1
ATOM 773 C C . GLY A 1 95 ? 10.483 -3.784 -31.813 1.00 46.03 95 GLY A C 1
ATOM 774 O O . GLY A 1 95 ? 10.811 -2.789 -31.165 1.00 46.03 95 GLY A O 1
ATOM 775 N N . GLU A 1 96 ? 9.821 -3.686 -32.966 1.00 42.41 96 GLU A N 1
ATOM 776 C CA . GLU A 1 96 ? 9.613 -2.421 -33.686 1.00 42.41 96 GLU A CA 1
ATOM 777 C C . GLU A 1 96 ? 8.470 -1.547 -33.121 1.00 42.41 96 GLU A C 1
ATOM 779 O O . GLU A 1 96 ? 8.275 -0.406 -33.557 1.00 42.41 96 GLU A O 1
ATOM 784 N N . THR A 1 97 ? 7.703 -2.041 -32.143 1.00 38.47 97 THR A N 1
ATOM 785 C CA . THR A 1 97 ? 6.475 -1.392 -31.656 1.00 38.47 97 THR A CA 1
ATOM 786 C C . THR A 1 97 ? 6.722 -0.403 -30.510 1.00 38.47 97 THR A C 1
ATOM 788 O O . THR A 1 97 ? 7.567 -0.599 -29.639 1.00 38.47 97 THR A O 1
ATOM 791 N N . ARG A 1 98 ? 5.962 0.705 -30.504 1.00 39.44 98 ARG A N 1
ATOM 792 C CA . ARG A 1 98 ? 5.999 1.739 -29.445 1.00 39.44 98 ARG A CA 1
ATOM 793 C C . ARG A 1 98 ? 5.266 1.331 -28.162 1.00 39.44 98 ARG A C 1
ATOM 795 O O . ARG A 1 98 ? 5.537 1.911 -27.117 1.00 39.44 98 ARG A O 1
ATOM 802 N N . GLU A 1 99 ? 4.348 0.376 -28.260 1.00 40.66 99 GLU A N 1
ATOM 803 C CA . GLU A 1 99 ? 3.535 -0.143 -27.158 1.00 40.66 99 GLU A CA 1
ATOM 804 C C . GLU A 1 99 ? 3.931 -1.588 -26.839 1.00 40.66 99 GLU A C 1
ATOM 806 O O . GLU A 1 99 ? 4.465 -2.295 -27.702 1.00 40.66 99 GLU A O 1
ATOM 811 N N . PHE A 1 100 ? 3.678 -1.997 -25.591 1.00 45.34 100 PHE A N 1
ATOM 812 C CA . PHE A 1 100 ? 3.950 -3.341 -25.092 1.00 45.34 100 PHE A CA 1
ATOM 813 C C . PHE A 1 100 ? 3.221 -4.379 -25.944 1.00 45.34 100 PHE A C 1
ATOM 815 O O . PHE A 1 100 ? 1.991 -4.409 -25.968 1.00 45.34 100 PHE A O 1
ATOM 822 N N . PHE A 1 101 ? 3.976 -5.248 -26.615 1.00 41.28 101 PHE A N 1
ATOM 823 C CA . PHE A 1 101 ? 3.408 -6.437 -27.237 1.00 41.28 101 PHE A CA 1
ATOM 824 C C . PHE A 1 101 ? 3.717 -7.639 -26.354 1.00 41.28 101 PHE A C 1
ATOM 826 O O . PHE A 1 101 ? 4.864 -8.080 -26.268 1.00 41.28 101 PHE A O 1
ATOM 833 N N . TYR A 1 102 ? 2.685 -8.128 -25.672 1.00 43.28 102 TYR A N 1
ATOM 834 C CA . TYR A 1 102 ? 2.740 -9.355 -24.892 1.00 43.28 102 TYR A CA 1
ATOM 835 C C . TYR A 1 102 ? 2.372 -10.520 -25.808 1.00 43.28 102 TYR A C 1
ATOM 837 O O . TYR A 1 102 ? 1.266 -10.568 -26.346 1.00 43.28 102 TYR A O 1
ATOM 845 N N . THR A 1 103 ? 3.292 -11.459 -25.992 1.00 47.50 103 THR A N 1
ATOM 846 C CA . THR A 1 103 ? 2.968 -12.783 -26.535 1.00 47.50 103 THR A CA 1
ATOM 847 C C . THR A 1 103 ? 3.096 -13.827 -25.431 1.00 47.50 103 THR A C 1
ATOM 849 O O . THR A 1 103 ? 3.649 -13.553 -24.369 1.00 47.50 103 THR A O 1
ATOM 852 N N . GLU A 1 104 ? 2.634 -15.052 -25.682 1.00 40.84 104 GLU A N 1
ATOM 853 C CA . GLU A 1 104 ? 2.797 -16.181 -24.750 1.00 40.84 104 GLU A CA 1
ATOM 854 C C . GLU A 1 104 ? 4.267 -16.477 -24.386 1.00 40.84 104 GLU A C 1
ATOM 856 O O . GLU A 1 104 ? 4.534 -17.215 -23.438 1.00 40.84 104 GLU A O 1
ATOM 861 N N . LYS A 1 105 ? 5.232 -15.937 -25.145 1.00 40.41 105 LYS A N 1
ATOM 862 C CA . LYS A 1 105 ? 6.658 -16.266 -25.023 1.00 40.41 105 LYS A CA 1
ATOM 863 C C . LYS A 1 105 ? 7.556 -15.059 -24.766 1.00 40.41 105 LYS A C 1
ATOM 865 O O . LYS A 1 105 ? 8.610 -15.230 -24.162 1.00 40.41 105 LYS A O 1
ATOM 870 N N . GLU A 1 106 ? 7.153 -13.871 -25.206 1.00 44.56 106 GLU A N 1
ATOM 871 C CA . GLU A 1 106 ? 8.054 -12.73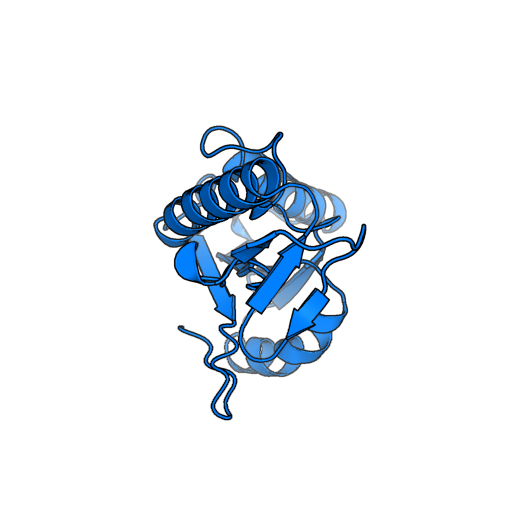1 -25.376 1.00 44.56 106 GLU A CA 1
ATOM 872 C C . GLU A 1 106 ? 7.363 -11.393 -25.078 1.00 44.56 106 GLU A C 1
ATOM 874 O O . GLU A 1 106 ? 6.190 -11.202 -25.424 1.00 44.56 106 GLU A O 1
ATOM 879 N N . ILE A 1 107 ? 8.117 -10.458 -24.484 1.00 50.75 107 ILE A N 1
ATOM 880 C CA . ILE A 1 107 ? 7.744 -9.040 -24.369 1.00 50.75 107 ILE A CA 1
ATOM 881 C C . ILE A 1 107 ? 8.564 -8.253 -25.394 1.00 50.75 107 ILE A C 1
ATOM 883 O O . ILE A 1 107 ? 9.786 -8.171 -25.281 1.00 50.75 107 ILE A O 1
ATOM 887 N N . SER A 1 108 ? 7.887 -7.661 -26.379 1.00 47.00 108 SER A N 1
ATOM 888 C CA . SER A 1 108 ? 8.504 -6.813 -27.407 1.00 47.00 108 SER A CA 1
ATOM 889 C C . SER A 1 108 ? 8.394 -5.335 -27.031 1.00 47.00 108 SER A C 1
ATOM 891 O O . SER A 1 108 ? 7.284 -4.826 -26.836 1.00 47.00 108 SER A O 1
ATOM 893 N N . CYS A 1 109 ? 9.528 -4.629 -26.955 1.00 51.31 109 CYS A N 1
ATOM 894 C CA . CYS A 1 109 ? 9.553 -3.174 -26.792 1.00 51.31 109 CYS A CA 1
ATOM 895 C C . CYS A 1 109 ? 10.830 -2.527 -27.356 1.00 51.31 109 CYS A C 1
ATOM 897 O O . CYS A 1 109 ? 11.902 -3.125 -27.386 1.00 51.31 109 CYS A O 1
ATOM 899 N N . LYS A 1 110 ? 10.707 -1.254 -27.741 1.00 50.22 110 LYS A N 1
ATOM 900 C CA . LYS A 1 110 ? 11.737 -0.426 -28.380 1.00 50.22 110 LYS A CA 1
ATOM 901 C C . LYS A 1 110 ? 12.878 0.047 -27.457 1.00 50.22 110 LYS A C 1
ATOM 903 O O . LYS A 1 110 ? 13.847 0.616 -27.945 1.00 50.22 110 LYS A O 1
ATOM 908 N N . ASN A 1 111 ? 12.762 -0.091 -26.131 1.00 61.66 111 ASN A N 1
ATOM 909 C CA . ASN A 1 111 ? 13.803 0.360 -25.194 1.00 61.66 111 ASN A CA 1
ATOM 910 C C . ASN A 1 111 ? 14.020 -0.654 -24.062 1.00 61.66 111 ASN A C 1
ATOM 912 O O . ASN A 1 111 ? 13.476 -0.520 -22.963 1.00 61.66 111 ASN A O 1
ATOM 916 N N . HIS A 1 112 ? 14.820 -1.672 -24.377 1.00 64.75 112 HIS A N 1
ATOM 917 C CA . HIS A 1 112 ? 15.182 -2.771 -23.486 1.00 64.75 112 HIS A CA 1
ATOM 918 C C . HIS A 1 112 ? 15.770 -2.286 -22.149 1.00 64.75 112 HIS A C 1
ATOM 920 O O . HIS A 1 112 ? 15.329 -2.711 -21.082 1.00 64.75 112 HIS A O 1
ATOM 926 N N . GLU A 1 113 ? 16.708 -1.334 -22.188 1.00 68.44 113 GLU A N 1
ATOM 927 C CA . GLU A 1 113 ? 17.388 -0.832 -20.987 1.00 68.44 113 GLU A CA 1
ATOM 928 C C . GLU A 1 113 ? 16.435 -0.117 -20.027 1.00 68.44 113 GLU A C 1
ATOM 930 O O . GLU A 1 113 ? 16.470 -0.363 -18.821 1.00 68.44 113 GLU A O 1
ATOM 935 N N . LYS A 1 114 ? 15.540 0.732 -20.550 1.00 69.44 114 LYS A N 1
ATOM 936 C CA . LYS A 1 114 ? 14.566 1.449 -19.717 1.00 69.44 114 LYS A CA 1
ATOM 937 C C . LYS A 1 114 ? 13.603 0.488 -19.016 1.00 69.44 114 LYS A C 1
ATOM 939 O O . LYS A 1 114 ? 13.242 0.714 -17.863 1.00 69.44 114 LYS A O 1
ATOM 944 N N . ILE A 1 115 ? 13.200 -0.589 -19.687 1.00 68.94 115 ILE A N 1
ATOM 945 C CA . ILE A 1 115 ? 12.316 -1.602 -19.099 1.00 68.94 115 ILE A CA 1
ATOM 946 C C . ILE A 1 115 ? 13.044 -2.427 -18.053 1.00 68.94 115 ILE A C 1
ATOM 948 O O . ILE A 1 115 ? 12.499 -2.616 -16.969 1.00 68.94 115 ILE A O 1
ATOM 952 N N . SER A 1 116 ? 14.260 -2.888 -18.347 1.00 71.38 116 SER A N 1
ATOM 953 C CA . SER A 1 116 ? 15.053 -3.644 -17.378 1.00 71.38 116 SER A CA 1
ATOM 954 C C . SER A 1 116 ? 15.289 -2.814 -16.110 1.00 71.38 116 SER A C 1
ATOM 956 O O . SER A 1 116 ? 15.071 -3.300 -14.999 1.00 71.38 116 SER A O 1
ATOM 958 N N . LEU A 1 117 ? 15.598 -1.517 -16.257 1.00 78.00 117 LEU A N 1
ATOM 959 C CA . LEU A 1 117 ? 15.742 -0.608 -15.120 1.00 78.00 117 LEU A CA 1
ATOM 960 C C . LEU A 1 117 ? 14.431 -0.447 -14.335 1.00 78.00 117 LEU A C 1
ATOM 962 O O . LEU A 1 117 ? 14.444 -0.580 -13.112 1.00 78.00 117 LEU A O 1
ATOM 966 N N . ARG A 1 118 ? 13.299 -0.229 -15.018 1.00 79.44 118 ARG A N 1
ATOM 967 C CA . ARG A 1 118 ? 11.972 -0.137 -14.386 1.00 79.44 118 ARG A CA 1
ATOM 968 C C . ARG A 1 118 ? 11.594 -1.426 -13.648 1.00 79.44 118 ARG A C 1
ATOM 970 O O . ARG A 1 118 ? 11.082 -1.367 -12.538 1.00 79.44 118 ARG A O 1
ATOM 977 N N . ASN A 1 119 ? 11.845 -2.592 -14.239 1.00 75.56 119 ASN A N 1
ATOM 978 C CA . ASN A 1 119 ? 11.527 -3.885 -13.633 1.00 75.56 119 ASN A CA 1
ATOM 979 C C . ASN A 1 119 ? 12.405 -4.157 -12.410 1.00 75.56 119 ASN A C 1
ATOM 981 O O . ASN A 1 119 ? 11.903 -4.610 -11.383 1.00 75.56 119 ASN A O 1
ATOM 985 N N . LYS A 1 120 ? 13.702 -3.835 -12.493 1.00 80.62 120 LYS A N 1
ATOM 986 C CA . LYS A 1 120 ? 14.621 -3.920 -11.356 1.00 80.62 120 LYS A CA 1
ATOM 987 C C . LYS A 1 120 ? 14.179 -3.002 -10.217 1.00 80.62 120 LYS A C 1
ATOM 989 O O . LYS A 1 120 ? 14.143 -3.443 -9.073 1.00 80.62 120 LYS A O 1
ATOM 994 N N . HIS A 1 121 ? 13.797 -1.770 -10.547 1.00 85.50 121 HIS A N 1
ATOM 995 C CA . HIS A 1 121 ? 13.258 -0.791 -9.604 1.00 85.50 121 HIS A CA 1
ATOM 996 C C . HIS A 1 121 ? 11.993 -1.296 -8.905 1.00 85.50 121 HIS A C 1
ATOM 998 O O . HIS A 1 121 ? 11.929 -1.338 -7.676 1.00 85.50 121 HIS A O 1
ATOM 1004 N N . LYS A 1 122 ? 11.021 -1.776 -9.691 1.00 84.62 122 LYS A N 1
ATOM 1005 C CA . LYS A 1 122 ? 9.779 -2.366 -9.183 1.00 84.62 122 LYS A CA 1
ATOM 1006 C C . LYS A 1 122 ? 10.051 -3.534 -8.252 1.00 84.62 122 LYS A C 1
ATOM 1008 O O . LYS A 1 122 ? 9.505 -3.583 -7.153 1.00 84.62 122 LYS A O 1
ATOM 1013 N N . LYS A 1 123 ? 10.942 -4.441 -8.653 1.00 82.19 123 LYS A N 1
ATOM 1014 C CA . LYS A 1 123 ? 11.337 -5.589 -7.839 1.00 82.19 123 LYS A CA 1
ATOM 1015 C C . LYS A 1 123 ? 11.971 -5.164 -6.514 1.00 82.19 123 LYS A C 1
ATOM 1017 O O . LYS A 1 123 ? 11.562 -5.677 -5.480 1.00 82.19 123 LYS A O 1
ATOM 1022 N N . GLU A 1 124 ? 12.911 -4.222 -6.530 1.00 88.06 124 GLU A N 1
ATOM 1023 C CA . GLU A 1 124 ? 13.570 -3.722 -5.316 1.00 88.06 124 GLU A CA 1
ATOM 1024 C C . GLU A 1 124 ? 12.560 -3.108 -4.335 1.00 88.06 124 GLU A C 1
ATOM 1026 O O . GLU A 1 124 ? 12.571 -3.429 -3.145 1.00 88.06 124 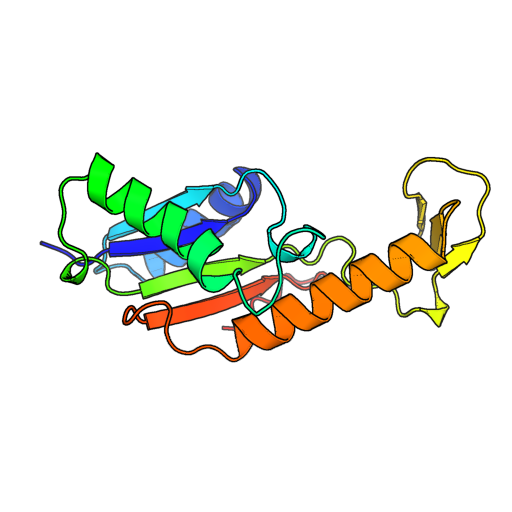GLU A O 1
ATOM 1031 N N . LEU A 1 125 ? 11.642 -2.272 -4.831 1.00 90.56 125 LEU A N 1
ATOM 1032 C CA . LEU A 1 125 ? 10.589 -1.684 -4.005 1.00 90.56 125 LEU A CA 1
ATOM 1033 C C . LEU A 1 125 ? 9.629 -2.737 -3.450 1.00 90.56 125 LEU A C 1
ATOM 1035 O O . LEU A 1 125 ? 9.285 -2.678 -2.271 1.00 90.56 125 LEU A O 1
ATOM 1039 N N . MET A 1 126 ? 9.203 -3.699 -4.270 1.00 87.19 126 MET A N 1
ATOM 1040 C CA . MET A 1 126 ? 8.321 -4.777 -3.827 1.00 87.19 126 MET A CA 1
ATOM 1041 C C . MET A 1 126 ? 8.991 -5.657 -2.771 1.00 87.19 126 MET A C 1
ATOM 1043 O O . MET A 1 126 ? 8.377 -5.927 -1.746 1.00 87.19 126 MET A O 1
ATOM 1047 N N . GLU A 1 127 ? 10.243 -6.074 -2.977 1.00 86.75 127 GLU A N 1
ATOM 1048 C CA . GLU A 1 127 ? 11.001 -6.870 -2.003 1.00 86.75 127 GLU A CA 1
ATOM 1049 C C . GLU A 1 127 ? 11.142 -6.132 -0.670 1.00 86.75 127 GLU A C 1
ATOM 1051 O O . GLU A 1 127 ? 10.900 -6.710 0.391 1.00 86.75 127 GLU A O 1
ATOM 1056 N N . TYR A 1 128 ? 11.464 -4.838 -0.723 1.00 92.25 128 TYR A N 1
ATOM 1057 C CA . TYR A 1 128 ? 11.522 -3.999 0.465 1.00 92.25 128 TYR A CA 1
ATOM 1058 C C . TYR A 1 128 ? 10.165 -3.926 1.175 1.00 92.25 128 TYR A C 1
ATOM 1060 O O . TYR A 1 128 ? 10.085 -4.243 2.360 1.00 92.25 128 TYR A O 1
ATOM 1068 N N . LEU A 1 129 ? 9.090 -3.576 0.467 1.00 92.94 129 LEU A N 1
ATOM 1069 C CA . LEU A 1 129 ? 7.763 -3.436 1.064 1.00 92.94 129 LEU A CA 1
ATOM 1070 C C . LEU A 1 129 ? 7.239 -4.759 1.634 1.00 92.94 129 LEU A C 1
ATOM 1072 O O . LEU A 1 129 ? 6.743 -4.778 2.753 1.00 92.94 129 LEU A O 1
ATOM 1076 N N . LEU A 1 130 ? 7.419 -5.880 0.932 1.00 89.00 130 LEU A N 1
ATOM 1077 C CA . LEU A 1 130 ? 7.034 -7.211 1.418 1.00 89.00 130 LEU A CA 1
ATOM 1078 C C . LEU A 1 130 ?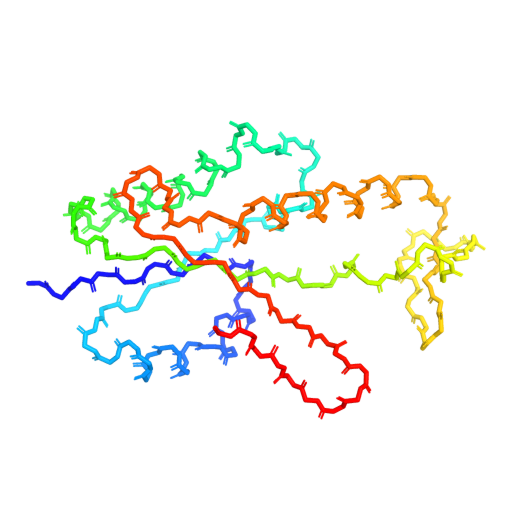 7.806 -7.636 2.678 1.00 89.00 130 LEU A C 1
ATOM 1080 O O . LEU A 1 130 ? 7.347 -8.513 3.405 1.00 89.00 130 LEU A O 1
ATOM 1084 N N . SER A 1 131 ? 8.963 -7.025 2.949 1.00 90.50 131 SER A N 1
ATOM 1085 C CA . SER A 1 131 ? 9.746 -7.278 4.163 1.00 90.50 131 SER A CA 1
ATOM 1086 C C . SER A 1 131 ? 9.304 -6.442 5.373 1.00 90.50 131 SER A C 1
ATOM 1088 O O . SER A 1 131 ? 9.708 -6.737 6.501 1.00 90.50 131 SER A O 1
ATOM 1090 N N . LEU A 1 132 ? 8.486 -5.402 5.166 1.00 94.06 132 LEU A N 1
ATOM 1091 C CA . LEU A 1 132 ? 8.038 -4.512 6.235 1.00 94.06 132 LEU A CA 1
ATOM 1092 C C . LEU A 1 132 ? 6.953 -5.168 7.091 1.00 94.06 132 LEU A C 1
ATOM 1094 O O . LEU A 1 132 ? 6.048 -5.826 6.589 1.00 94.06 132 LEU A O 1
ATOM 1098 N N . GLN A 1 133 ? 7.014 -4.915 8.399 1.00 96.56 133 GLN A N 1
ATOM 1099 C CA . GLN A 1 133 ? 5.975 -5.325 9.356 1.00 96.56 133 GLN A CA 1
ATOM 1100 C C . GLN A 1 133 ? 5.102 -4.154 9.820 1.00 96.56 133 GLN A C 1
ATOM 1102 O O . GLN A 1 133 ? 3.992 -4.344 10.324 1.00 96.56 133 GLN A O 1
ATOM 1107 N N . GLU A 1 134 ? 5.599 -2.928 9.665 1.00 97.69 134 GLU A N 1
ATOM 1108 C CA . GLU A 1 134 ? 4.867 -1.711 9.975 1.00 97.69 134 GLU A CA 1
ATOM 1109 C C . GLU A 1 134 ? 5.289 -0.555 9.072 1.00 97.69 134 GLU A C 1
ATOM 1111 O O . GLU A 1 134 ? 6.414 -0.508 8.585 1.00 97.69 134 GLU A O 1
ATOM 1116 N N . ILE A 1 135 ? 4.378 0.402 8.902 1.00 97.69 135 ILE A N 1
ATOM 1117 C CA . ILE A 1 135 ? 4.659 1.708 8.311 1.00 97.69 135 ILE A CA 1
ATOM 1118 C C . ILE A 1 135 ? 4.244 2.769 9.317 1.00 97.69 135 ILE A C 1
ATOM 1120 O O . ILE A 1 135 ? 3.082 2.855 9.729 1.00 97.69 135 ILE A O 1
ATOM 1124 N N . LYS A 1 136 ? 5.217 3.587 9.729 1.00 96.50 136 LYS A N 1
ATOM 1125 C CA . LYS A 1 136 ? 5.038 4.654 10.723 1.00 96.50 136 LYS A CA 1
ATOM 1126 C C . LYS A 1 136 ? 4.295 4.169 11.976 1.00 96.50 136 LYS A C 1
ATOM 1128 O O . LYS A 1 136 ? 3.422 4.884 12.461 1.00 96.50 136 LYS A O 1
ATOM 1133 N N . GLY A 1 137 ? 4.596 2.991 12.522 1.00 96.50 137 GLY A N 1
ATOM 1134 C CA . GLY A 1 137 ? 3.945 2.469 13.735 1.00 96.50 137 GLY A CA 1
ATOM 1135 C C . GLY A 1 137 ? 2.492 2.003 13.556 1.00 96.50 137 GLY A C 1
ATOM 1136 O O . GLY A 1 137 ? 1.720 2.029 14.516 1.00 96.50 137 GLY A O 1
ATOM 1137 N N . ILE A 1 138 ? 2.083 1.661 12.332 1.00 98.06 138 ILE A N 1
ATOM 1138 C CA . ILE A 1 138 ? 0.841 0.937 12.028 1.00 98.06 138 ILE A CA 1
ATOM 1139 C C . ILE A 1 138 ? 1.250 -0.377 11.369 1.00 98.06 138 ILE A C 1
ATOM 1141 O O . ILE A 1 138 ? 2.066 -0.348 10.451 1.00 98.06 138 ILE A O 1
ATOM 1145 N N . SER A 1 139 ? 0.677 -1.504 11.804 1.00 97.88 139 SER A N 1
ATOM 1146 C CA . SER A 1 139 ? 0.941 -2.813 11.190 1.00 97.88 139 SER A CA 1
ATOM 1147 C C . SER A 1 139 ? 0.720 -2.755 9.678 1.00 97.88 139 SER A C 1
ATOM 1149 O O . SER A 1 139 ? -0.254 -2.155 9.214 1.00 97.88 139 SER A O 1
ATOM 1151 N N . TYR A 1 140 ? 1.636 -3.356 8.930 1.00 97.62 140 TYR A N 1
ATOM 1152 C CA . TYR A 1 140 ? 1.651 -3.343 7.478 1.00 97.62 140 TYR A CA 1
ATOM 1153 C C . TYR A 1 140 ? 1.810 -4.761 6.939 1.00 97.62 140 TYR A C 1
ATOM 1155 O O . TYR A 1 140 ? 2.635 -5.518 7.442 1.00 97.62 140 TYR A O 1
ATOM 1163 N N . GLU A 1 141 ? 1.035 -5.086 5.908 1.00 93.88 141 GLU A N 1
ATOM 1164 C CA . GLU A 1 141 ? 1.185 -6.302 5.111 1.00 93.88 141 GLU A CA 1
ATOM 1165 C C . GLU A 1 141 ? 1.087 -5.956 3.622 1.00 93.88 141 GLU A C 1
ATOM 1167 O O . GLU A 1 141 ? 0.191 -5.223 3.190 1.00 93.88 141 GLU A O 1
ATOM 1172 N N . GLY A 1 142 ? 2.024 -6.487 2.838 1.00 89.06 142 GLY A N 1
ATOM 1173 C CA . GLY A 1 142 ? 2.038 -6.377 1.386 1.00 89.06 142 GLY A CA 1
ATOM 1174 C C . GLY A 1 142 ? 1.643 -7.700 0.737 1.00 89.06 142 GLY A C 1
ATOM 1175 O O . GLY A 1 142 ? 2.144 -8.755 1.114 1.00 89.06 142 GLY A O 1
ATOM 1176 N N . TYR A 1 143 ? 0.784 -7.635 -0.275 1.00 83.69 143 TYR A N 1
ATOM 1177 C CA . TYR A 1 143 ? 0.333 -8.780 -1.058 1.00 83.69 143 TYR A CA 1
ATOM 1178 C C . TYR A 1 143 ? 0.435 -8.479 -2.542 1.00 83.69 143 TYR A C 1
ATOM 1180 O O . TYR A 1 143 ? 0.250 -7.345 -2.962 1.00 83.69 143 TYR A O 1
ATOM 1188 N N . TYR A 1 144 ? 0.681 -9.492 -3.360 1.00 76.62 144 TYR A N 1
ATOM 1189 C CA . TYR A 1 144 ? 0.646 -9.358 -4.811 1.00 76.62 144 TYR A CA 1
ATOM 1190 C C . TYR A 1 144 ? -0.095 -10.542 -5.420 1.00 76.62 144 TYR A C 1
ATOM 1192 O O . TYR A 1 144 ? -0.140 -11.633 -4.844 1.00 76.62 144 TYR A O 1
ATOM 1200 N N . MET A 1 145 ? -0.696 -10.328 -6.585 1.00 66.88 145 MET A N 1
ATOM 1201 C CA . MET A 1 145 ? -1.332 -11.396 -7.349 1.00 66.88 145 MET A CA 1
ATOM 1202 C C . MET A 1 145 ? -0.402 -11.843 -8.457 1.00 66.88 145 MET A C 1
ATOM 1204 O O . MET A 1 145 ? -0.108 -11.069 -9.354 1.00 66.88 145 MET A O 1
ATOM 1208 N N . SER A 1 146 ? 0.055 -13.090 -8.423 1.00 54.25 146 SER A N 1
ATOM 1209 C CA . SER A 1 146 ? 0.793 -13.657 -9.550 1.00 54.25 146 SER A CA 1
ATOM 1210 C C . SER A 1 146 ? -0.181 -14.309 -10.532 1.00 54.25 146 SER A C 1
ATOM 1212 O O . SER A 1 146 ? -0.925 -15.221 -10.160 1.00 54.25 146 SER A O 1
ATOM 1214 N N . CYS A 1 147 ? -0.155 -13.865 -11.790 1.00 45.59 147 CYS A N 1
ATOM 1215 C CA . CYS A 1 147 ? -0.698 -14.622 -12.913 1.00 45.59 147 CYS A CA 1
ATOM 1216 C C . CYS A 1 147 ? 0.326 -15.694 -13.307 1.00 45.59 147 CYS A C 1
ATOM 1218 O O . CYS A 1 147 ? 1.161 -15.473 -14.181 1.00 45.59 147 CYS A O 1
ATOM 1220 N N . ASN A 1 148 ? 0.288 -16.864 -12.666 1.00 40.47 148 ASN A N 1
ATOM 1221 C CA . ASN A 1 148 ? 0.862 -18.040 -13.312 1.00 40.47 148 ASN A CA 1
ATOM 1222 C C . ASN A 1 148 ? -0.043 -18.391 -14.501 1.00 40.47 148 ASN A C 1
ATOM 1224 O O . ASN A 1 148 ? -1.253 -18.519 -14.338 1.00 40.47 148 ASN A O 1
ATOM 1228 N N . LEU A 1 149 ? 0.558 -18.543 -15.683 1.00 40.69 149 LEU A N 1
ATOM 1229 C CA . LEU A 1 149 ? -0.095 -18.929 -16.945 1.00 40.69 149 LEU A CA 1
ATOM 1230 C C . LEU A 1 149 ? -0.848 -20.276 -16.889 1.00 40.69 149 LEU A C 1
ATOM 1232 O O . LEU A 1 149 ? -1.561 -20.599 -17.830 1.00 40.69 149 LEU A O 1
ATOM 1236 N N . ASP A 1 150 ? -0.738 -21.022 -15.789 1.00 33.75 150 ASP A N 1
ATOM 1237 C CA . ASP A 1 150 ? -1.600 -22.160 -15.476 1.00 33.75 150 ASP A CA 1
ATOM 1238 C C . ASP A 1 150 ? -2.659 -21.739 -14.451 1.00 33.75 150 ASP A C 1
ATOM 1240 O O . ASP A 1 150 ? -2.367 -21.551 -13.268 1.00 33.75 150 ASP A O 1
ATOM 1244 N N . GLU A 1 151 ? -3.886 -21.575 -14.948 1.00 37.19 151 GLU A N 1
ATOM 1245 C CA . GLU A 1 151 ? -5.175 -21.532 -14.247 1.00 37.19 151 GLU A CA 1
ATOM 1246 C C . GLU A 1 151 ? -5.111 -21.555 -12.704 1.00 37.19 151 GLU A C 1
ATOM 1248 O O . GLU A 1 151 ? -5.298 -22.590 -12.067 1.00 37.19 151 GLU A O 1
ATOM 1253 N N . SER A 1 152 ? -4.863 -20.406 -12.067 1.00 31.52 152 SER A N 1
ATOM 1254 C CA . SER A 1 152 ? -5.481 -19.994 -10.789 1.00 31.52 152 SER A CA 1
ATOM 1255 C C . SER A 1 152 ? -4.830 -18.728 -10.223 1.00 31.52 152 SER A C 1
ATOM 1257 O O . SER A 1 152 ? -3.617 -18.648 -10.048 1.00 31.52 152 SER A O 1
ATOM 1259 N N . MET A 1 153 ? -5.666 -17.754 -9.847 1.00 34.94 153 MET A N 1
ATOM 1260 C CA . MET A 1 153 ? -5.289 -16.655 -8.952 1.00 34.94 153 MET A CA 1
ATOM 1261 C C . MET A 1 153 ? -4.737 -17.237 -7.641 1.00 34.94 153 MET A C 1
ATOM 1263 O O . MET A 1 153 ? -5.490 -17.836 -6.868 1.00 34.94 153 MET A O 1
ATOM 1267 N N . LYS A 1 154 ? -3.445 -17.041 -7.361 1.00 32.03 154 LYS A N 1
ATOM 1268 C CA . LYS A 1 154 ? -2.852 -17.334 -6.049 1.00 32.03 154 LYS A CA 1
ATOM 1269 C C . LYS A 1 154 ? -2.576 -16.025 -5.321 1.00 32.03 154 LYS A C 1
ATOM 1271 O O . LYS A 1 154 ? -1.710 -15.254 -5.722 1.00 32.03 154 LYS A O 1
ATOM 1276 N N . VAL A 1 155 ? -3.331 -15.790 -4.250 1.00 38.47 155 VAL A N 1
ATOM 1277 C CA . VAL A 1 155 ? -2.998 -14.784 -3.237 1.00 38.47 155 VAL A CA 1
ATOM 1278 C C . VAL A 1 155 ? -2.073 -15.480 -2.244 1.00 38.47 155 VAL A C 1
ATOM 1280 O O . VAL A 1 155 ? -2.501 -16.422 -1.576 1.00 38.47 155 VAL A O 1
ATOM 1283 N N . PHE A 1 156 ? -0.808 -15.071 -2.181 1.00 39.75 156 PHE A N 1
ATOM 1284 C CA . PHE A 1 156 ? 0.068 -15.473 -1.083 1.00 39.75 156 PHE A CA 1
ATOM 1285 C C . PHE A 1 156 ? -0.332 -14.632 0.127 1.00 39.75 156 PHE A C 1
ATOM 1287 O O . PHE A 1 156 ? -0.093 -13.433 0.109 1.00 39.75 156 PHE A O 1
ATOM 1294 N N . LEU A 1 157 ? -1.037 -15.243 1.084 1.00 34.97 157 LEU A N 1
ATOM 1295 C CA . LEU A 1 157 ? -1.457 -14.635 2.352 1.00 34.97 157 LEU A CA 1
ATOM 1296 C C . LEU A 1 157 ? -0.408 -14.838 3.445 1.00 34.97 157 LEU A C 1
ATOM 1298 O O . LEU A 1 157 ? 0.213 -15.927 3.445 1.00 34.97 157 LEU A O 1
#

Organism: NCBI:txid1531

Foldseek 3Di:
DFAEEEEEEADPVCCVVPVVVVCVVPVRHHYYYDHDPHFLQLDPVDALVCSLVVLVVRVVVCCVVVVHDPVSHQEYEYEGECVLLDDDLVQEDEDDDCDWDDDPGHTYHPDSPVSVVSNVSSVNVLVSQCPDQDRPPHGYHYWYWDPDVPDDTDIPD

Radius of gyration: 17.3 Å; chains: 1; bounding box: 33×36×51 Å